Protein AF-A0A2V8JZ72-F1 (afdb_monomer)

Solvent-accessible surface area (backbone atoms only — not comparable to full-atom values): 9070 Å² total; per-residue (Å²): 140,81,81,89,80,84,74,81,73,71,72,77,78,74,72,79,62,76,89,66,85,50,57,74,65,70,56,44,52,56,74,42,68,86,63,84,50,73,35,61,38,56,35,62,68,42,65,62,54,40,56,53,39,63,73,53,66,81,59,83,77,70,91,57,73,91,64,80,48,67,51,55,55,62,62,71,41,30,24,22,28,24,89,47,34,53,47,68,59,47,47,50,41,45,71,70,52,38,61,80,28,28,27,65,39,28,55,70,90,84,35,54,58,64,58,39,54,50,33,48,61,69,36,71,74,57,55,76,69,53,48,46,32,22,69,45,52,36,50,29,72,75,40,64,76,55,55,76,73,78,118

Radius of gyration: 23.47 Å; Cα contacts (8 Å, |Δi|>4): 160; chains: 1; bounding box: 93×44×40 Å

Secondary structure (DSSP, 8-state):
-----------------------HHHHHHHH-TTPPPEESGGGTTHHHHHHHHHHTTTSPPPS-TT---HHHHHTTSEEE-TT---HHHHHHHHHHH-GGGEE----TTTS-HHHHHHHHHHTS-S-HHHHHIIIIIHHHHH-GGGGGG--

Sequence (151 aa):
MESAESGHLCPPLQSEVPTGSHSGLRGSTTRYPDITWIFSHSGGTGPVIYFRSLIHRKAPTPTTPNYKGTAAEFKKFYYDTAQTYDPDEMRLAKSLWSVQHMVFGSDYPYFSSAETAEGVKNCGIFNPAELRAIYYENVQRLVPRLRTISS

Structure (mmCIF, N/CA/C/O backbone):
data_AF-A0A2V8JZ72-F1
#
_entry.id   AF-A0A2V8JZ72-F1
#
loop_
_atom_site.group_PDB
_atom_site.id
_atom_site.type_symbol
_atom_site.label_atom_id
_atom_site.label_alt_id
_atom_site.label_comp_id
_atom_site.label_asym_id
_atom_site.label_entity_id
_atom_site.label_seq_id
_atom_site.pdbx_PDB_ins_code
_atom_site.Cartn_x
_atom_site.Cartn_y
_atom_site.Cartn_z
_atom_site.occupancy
_atom_site.B_iso_or_equiv
_atom_site.auth_seq_id
_atom_site.auth_comp_id
_atom_site.auth_asym_id
_atom_site.auth_atom_id
_atom_site.pdbx_PDB_model_num
ATOM 1 N N . MET A 1 1 ? 72.282 -31.350 -21.099 1.00 41.78 1 MET A N 1
ATOM 2 C CA . MET A 1 1 ? 71.339 -30.217 -21.180 1.00 41.78 1 MET A CA 1
ATOM 3 C C . MET A 1 1 ? 70.107 -30.713 -21.919 1.00 41.78 1 MET A C 1
ATOM 5 O O . MET A 1 1 ? 69.981 -30.510 -23.111 1.00 41.78 1 MET A O 1
ATOM 9 N N . GLU A 1 2 ? 69.389 -31.685 -21.370 1.00 36.16 2 GLU A N 1
ATOM 10 C CA . GLU A 1 2 ? 68.549 -31.607 -20.163 1.00 36.16 2 GLU A CA 1
ATOM 11 C C . GLU A 1 2 ? 67.178 -31.001 -20.494 1.00 36.16 2 GLU A C 1
ATOM 13 O O . GLU A 1 2 ? 67.022 -29.794 -20.621 1.00 36.16 2 GLU A O 1
ATOM 18 N N . SER A 1 3 ? 66.245 -31.943 -20.666 1.00 33.81 3 SER A N 1
ATOM 19 C CA . SER A 1 3 ? 64.847 -31.903 -20.236 1.00 33.81 3 SER A CA 1
ATOM 20 C C . SER A 1 3 ? 63.865 -31.013 -20.993 1.00 33.81 3 SER A C 1
ATOM 22 O O . SER A 1 3 ? 63.716 -29.822 -20.747 1.00 33.81 3 SER A O 1
ATOM 24 N N . ALA A 1 4 ? 63.091 -31.686 -21.845 1.00 42.00 4 ALA A N 1
ATOM 25 C CA . ALA A 1 4 ? 61.747 -31.291 -22.217 1.00 42.00 4 ALA A CA 1
ATOM 26 C C . ALA A 1 4 ? 60.819 -31.359 -20.991 1.00 42.00 4 ALA A C 1
ATOM 28 O O . ALA A 1 4 ? 60.653 -32.428 -20.409 1.00 42.00 4 ALA A O 1
ATOM 29 N N . GLU A 1 5 ? 60.155 -30.255 -20.662 1.00 38.16 5 GLU A N 1
ATOM 30 C CA . GLU A 1 5 ? 58.907 -30.284 -19.901 1.00 38.16 5 GLU A CA 1
ATOM 31 C C . GLU A 1 5 ? 57.760 -29.910 -20.838 1.00 38.16 5 GLU A C 1
ATOM 33 O O . GLU A 1 5 ? 57.439 -28.747 -21.079 1.00 38.16 5 GLU A O 1
ATOM 38 N N . SER A 1 6 ? 57.137 -30.949 -21.395 1.00 41.06 6 SER A N 1
ATOM 39 C CA . SER A 1 6 ? 55.775 -30.881 -21.911 1.00 41.06 6 SER A CA 1
ATOM 40 C C . SER A 1 6 ? 54.858 -30.727 -20.693 1.00 41.06 6 SER A C 1
ATOM 42 O O . SER A 1 6 ? 54.407 -31.708 -20.094 1.00 41.06 6 SER A O 1
ATOM 44 N N . GLY A 1 7 ? 54.627 -29.482 -20.283 1.00 34.25 7 GLY A N 1
ATOM 45 C CA . GLY A 1 7 ? 53.600 -29.158 -19.307 1.00 34.25 7 GLY A CA 1
ATOM 46 C C . GLY A 1 7 ? 52.236 -29.486 -19.903 1.00 34.25 7 GLY A C 1
ATOM 47 O O . GLY A 1 7 ? 51.735 -28.757 -20.756 1.00 34.25 7 GLY A O 1
ATOM 48 N N . HIS A 1 8 ? 51.640 -30.595 -19.464 1.00 43.53 8 HIS A N 1
ATOM 49 C CA . HIS A 1 8 ? 50.204 -30.822 -19.569 1.00 43.53 8 HIS A CA 1
ATOM 50 C C . HIS A 1 8 ? 49.506 -29.687 -18.808 1.00 43.53 8 HIS A C 1
ATOM 52 O O . HIS A 1 8 ? 49.265 -29.771 -17.605 1.00 43.53 8 HIS A O 1
ATOM 58 N N . LEU A 1 9 ? 49.214 -28.590 -19.505 1.00 36.97 9 LEU A N 1
ATOM 59 C CA . LEU A 1 9 ? 48.239 -27.617 -19.045 1.00 36.97 9 LEU A CA 1
ATOM 60 C C . LEU A 1 9 ? 46.899 -28.346 -19.030 1.00 36.97 9 LEU A C 1
ATOM 62 O O . LEU A 1 9 ? 46.267 -28.548 -20.065 1.00 36.97 9 LEU A O 1
ATOM 66 N N . CYS A 1 10 ? 46.511 -28.791 -17.835 1.00 30.02 10 CYS A N 1
ATOM 67 C CA . CYS A 1 10 ? 45.138 -29.141 -17.522 1.00 30.02 10 CYS A CA 1
ATOM 68 C C . CYS A 1 10 ? 44.253 -28.031 -18.115 1.00 30.02 10 CYS A C 1
ATOM 70 O O . CYS A 1 10 ? 44.517 -26.855 -17.822 1.00 30.02 10 CYS A O 1
ATOM 72 N N . PRO A 1 11 ? 43.274 -28.341 -18.988 1.00 37.81 11 PRO A N 1
ATOM 73 C CA . PRO A 1 11 ? 42.355 -27.316 -19.451 1.00 37.81 11 PRO A CA 1
ATOM 74 C C . PRO A 1 11 ? 41.763 -26.662 -18.201 1.00 37.81 11 PRO A C 1
ATOM 76 O O . PRO A 1 11 ? 41.495 -27.380 -17.229 1.00 37.81 11 PRO A O 1
ATOM 79 N N . PRO A 1 12 ? 41.597 -25.327 -18.161 1.00 31.06 12 PRO A N 1
ATOM 80 C CA . PRO A 1 12 ? 40.902 -24.728 -17.039 1.00 31.06 12 PRO A CA 1
ATOM 81 C C . PRO A 1 12 ? 39.581 -25.479 -16.929 1.00 31.06 12 PRO A C 1
ATOM 83 O O . PRO A 1 12 ? 38.858 -25.589 -17.924 1.00 31.06 12 PRO A O 1
ATOM 86 N N . LEU A 1 13 ? 39.308 -26.058 -15.753 1.00 32.44 13 LEU A N 1
ATOM 87 C CA . LEU A 1 13 ? 37.958 -26.469 -15.426 1.00 32.44 13 LEU A CA 1
ATOM 88 C C . LEU A 1 13 ? 37.120 -25.229 -15.712 1.00 32.44 13 LEU A C 1
ATOM 90 O O . LEU A 1 13 ? 37.181 -24.243 -14.976 1.00 32.44 13 LEU A O 1
ATOM 94 N N . GLN A 1 14 ? 36.369 -25.268 -16.809 1.00 33.28 14 GLN A N 1
ATOM 95 C CA . GLN A 1 14 ? 35.137 -24.527 -16.889 1.00 33.28 14 GLN A CA 1
ATOM 96 C C . GLN A 1 14 ? 34.324 -25.114 -15.745 1.00 33.28 14 GLN A C 1
ATOM 98 O O . GLN A 1 14 ? 33.638 -26.121 -15.891 1.00 33.28 14 GLN A O 1
ATOM 103 N N . SER A 1 15 ? 34.480 -24.538 -14.553 1.00 33.28 15 SER A N 1
ATOM 104 C CA . SER A 1 15 ? 33.383 -24.542 -13.625 1.00 33.28 15 SER A CA 1
ATOM 105 C C . SER A 1 15 ? 32.286 -23.832 -14.399 1.00 33.28 15 SER A C 1
ATOM 107 O O . SER A 1 15 ? 32.264 -22.611 -14.546 1.00 33.28 15 SER A O 1
ATOM 109 N N . GLU A 1 16 ? 31.414 -24.638 -14.992 1.00 37.66 16 GLU A N 1
ATOM 110 C CA . GLU A 1 16 ? 30.051 -24.261 -15.291 1.00 37.66 16 GLU A CA 1
ATOM 111 C C . GLU A 1 16 ? 29.424 -23.864 -13.952 1.00 37.66 16 GLU A C 1
ATOM 113 O O . GLU A 1 16 ? 28.656 -24.595 -13.340 1.00 37.66 16 GLU A O 1
ATOM 118 N N . VAL A 1 17 ? 29.822 -22.707 -13.429 1.00 38.00 17 VAL A N 1
ATOM 119 C CA . VAL A 1 17 ? 28.997 -21.963 -12.507 1.00 38.00 17 VAL A CA 1
ATOM 120 C C . VAL A 1 17 ? 27.887 -21.476 -13.416 1.00 38.00 17 VAL A C 1
ATOM 122 O O . VAL A 1 17 ? 28.168 -20.671 -14.313 1.00 38.00 17 VAL A O 1
ATOM 125 N N . PRO A 1 18 ? 26.644 -21.967 -13.268 1.00 34.38 18 PRO A N 1
ATOM 126 C CA . PRO A 1 18 ? 25.545 -21.389 -14.005 1.00 34.38 18 PRO A CA 1
ATOM 127 C C . PRO A 1 18 ? 25.598 -19.901 -13.691 1.00 34.38 18 PRO A C 1
ATOM 129 O O . PRO A 1 18 ? 25.558 -19.503 -12.524 1.00 34.38 18 PRO A O 1
ATOM 132 N N . THR A 1 19 ? 25.740 -19.077 -14.722 1.00 36.62 19 THR A N 1
ATOM 133 C CA . THR A 1 19 ? 25.688 -17.615 -14.659 1.00 36.62 19 THR A CA 1
ATOM 134 C C . THR A 1 19 ? 24.252 -17.172 -14.362 1.00 36.62 19 THR A C 1
ATOM 136 O O . THR A 1 19 ? 23.643 -16.359 -15.044 1.00 36.62 19 THR A O 1
ATOM 139 N N . GLY A 1 20 ? 23.677 -17.741 -13.309 1.00 38.53 20 GLY A N 1
ATOM 140 C CA . GLY A 1 20 ? 22.415 -17.396 -12.703 1.00 38.53 20 GLY A CA 1
ATOM 141 C C . GLY A 1 20 ? 22.658 -16.492 -11.509 1.00 38.53 20 GLY A C 1
ATOM 142 O O . GLY A 1 20 ? 22.122 -16.743 -10.436 1.00 38.53 20 GLY A O 1
ATOM 143 N N . SER A 1 21 ? 23.409 -15.399 -11.675 1.00 37.44 21 SER A N 1
ATOM 144 C CA . SER A 1 21 ? 23.268 -14.240 -10.787 1.00 37.44 21 SER A CA 1
ATOM 145 C C . SER A 1 21 ? 21.943 -13.536 -11.108 1.00 37.44 21 SER A C 1
ATOM 147 O O . SER A 1 21 ? 21.860 -12.377 -11.513 1.00 37.44 21 SER A O 1
ATOM 149 N N . HIS A 1 22 ? 20.850 -14.281 -10.967 1.00 45.31 22 HIS A N 1
ATOM 150 C CA . HIS A 1 22 ? 19.514 -13.738 -10.969 1.00 45.31 22 HIS A CA 1
ATOM 151 C C . HIS A 1 22 ? 19.356 -13.031 -9.629 1.00 45.31 22 HIS A C 1
ATOM 153 O O . HIS A 1 22 ? 19.172 -13.667 -8.596 1.00 45.31 22 HIS A O 1
ATOM 159 N N . SER A 1 23 ? 19.425 -11.698 -9.639 1.00 43.91 23 SER A N 1
ATOM 160 C CA . SER A 1 23 ? 18.740 -10.895 -8.621 1.00 43.91 23 SER A CA 1
ATOM 161 C C . SER A 1 23 ? 17.390 -11.572 -8.342 1.00 43.91 23 SER A C 1
ATOM 163 O O . SER A 1 23 ? 16.639 -11.800 -9.291 1.00 43.91 23 SER A O 1
ATOM 165 N N . GLY A 1 24 ? 17.129 -11.973 -7.090 1.00 50.16 24 GLY A N 1
ATOM 166 C CA . GLY A 1 24 ? 16.100 -12.967 -6.730 1.00 50.16 24 GLY A CA 1
ATOM 167 C C . GLY A 1 24 ? 14.680 -12.686 -7.243 1.00 50.16 24 GLY A C 1
ATOM 168 O O . GLY A 1 24 ? 13.879 -13.606 -7.376 1.00 50.16 24 GLY A O 1
ATOM 169 N N . LEU A 1 25 ? 14.388 -11.440 -7.624 1.00 53.12 25 LEU A N 1
ATOM 170 C CA . LEU A 1 25 ? 13.149 -11.034 -8.291 1.00 53.12 25 LEU A CA 1
ATOM 171 C C . LEU A 1 25 ? 13.094 -11.432 -9.779 1.00 53.12 25 LEU A C 1
ATOM 173 O O . LEU A 1 25 ? 12.055 -11.868 -10.258 1.00 53.12 25 LEU A O 1
ATOM 177 N N . ARG A 1 26 ? 14.204 -11.318 -10.520 1.00 56.97 26 ARG A N 1
ATOM 178 C CA . ARG A 1 26 ? 14.247 -11.464 -11.991 1.00 56.97 26 ARG A CA 1
ATOM 179 C C . ARG A 1 26 ? 13.953 -12.886 -12.470 1.00 56.97 26 ARG A C 1
ATOM 181 O O . ARG A 1 26 ? 13.328 -13.062 -13.512 1.00 56.97 26 ARG A O 1
ATOM 188 N N . GLY A 1 27 ? 14.426 -13.881 -11.721 1.00 62.81 27 GLY A N 1
ATOM 189 C CA . GLY A 1 27 ? 14.256 -15.296 -12.057 1.00 62.81 27 GLY A CA 1
ATOM 190 C C . GLY A 1 27 ? 12.987 -15.926 -11.484 1.00 62.81 27 GLY A C 1
ATOM 191 O O . GLY A 1 27 ? 12.515 -16.916 -12.030 1.00 62.81 27 GLY A O 1
ATOM 192 N N . SER A 1 28 ? 12.435 -15.374 -10.399 1.00 72.12 28 SER A N 1
ATOM 193 C CA . SER A 1 28 ? 11.325 -16.005 -9.672 1.00 72.12 28 SER A CA 1
ATOM 194 C C . SER A 1 28 ? 9.961 -15.613 -10.234 1.00 72.12 28 SER A C 1
ATOM 196 O O . SER A 1 28 ? 9.124 -16.484 -10.444 1.00 72.12 28 SER A O 1
ATOM 198 N N . THR A 1 29 ? 9.735 -14.332 -10.546 1.00 81.75 29 THR A N 1
ATOM 199 C CA . THR A 1 29 ? 8.419 -13.864 -11.030 1.00 81.75 29 THR A CA 1
ATOM 200 C C . THR A 1 29 ? 8.113 -14.296 -12.458 1.00 81.75 29 THR A C 1
ATOM 202 O O . THR A 1 29 ? 6.957 -14.415 -12.845 1.00 81.75 29 THR A O 1
ATOM 205 N N . THR A 1 30 ? 9.154 -14.537 -13.250 1.00 80.56 30 THR A N 1
ATOM 206 C CA . THR A 1 30 ? 9.052 -15.034 -14.625 1.00 80.56 30 THR A CA 1
ATOM 207 C C . THR A 1 30 ? 8.881 -16.547 -14.666 1.00 80.56 30 THR A C 1
ATOM 209 O O . THR A 1 30 ? 8.152 -17.054 -15.513 1.00 80.56 30 THR A O 1
ATOM 212 N N . ARG A 1 31 ? 9.519 -17.265 -13.733 1.00 82.12 31 ARG A N 1
ATOM 213 C CA . ARG A 1 31 ? 9.381 -18.717 -13.570 1.00 82.12 31 ARG A CA 1
ATOM 214 C C . ARG A 1 31 ? 8.033 -19.114 -12.968 1.00 82.12 31 ARG A C 1
ATOM 216 O O . ARG A 1 31 ? 7.508 -20.158 -13.334 1.00 82.12 31 ARG A O 1
ATOM 223 N N . TYR A 1 32 ? 7.482 -18.291 -12.076 1.00 86.75 32 TYR A N 1
ATOM 224 C CA . TYR A 1 32 ? 6.210 -18.543 -11.395 1.00 86.75 32 TYR A CA 1
ATOM 225 C C . TYR A 1 32 ? 5.233 -17.373 -11.598 1.00 86.75 32 TYR A C 1
ATOM 227 O O . TYR A 1 32 ? 4.960 -16.626 -10.654 1.00 86.75 32 TYR A O 1
ATOM 235 N N . PRO A 1 33 ? 4.723 -17.181 -12.828 1.00 85.94 33 PRO A N 1
ATOM 236 C CA . PRO A 1 33 ? 3.896 -16.023 -13.169 1.00 85.94 33 PRO A CA 1
ATOM 237 C C . PRO A 1 33 ? 2.532 -16.015 -12.465 1.00 85.94 33 PRO A C 1
ATOM 239 O O . PRO A 1 33 ? 1.947 -14.947 -12.308 1.00 85.94 33 PRO A O 1
ATOM 242 N N . ASP A 1 34 ? 2.051 -17.177 -12.015 1.00 90.56 34 ASP A N 1
ATOM 243 C CA . ASP A 1 34 ? 0.740 -17.325 -11.371 1.00 90.56 34 ASP A CA 1
ATOM 244 C C . ASP A 1 34 ? 0.772 -17.052 -9.856 1.00 90.56 34 ASP A C 1
ATOM 246 O O . ASP A 1 34 ? -0.271 -17.010 -9.202 1.00 90.56 34 ASP A O 1
ATOM 250 N N . ILE A 1 35 ? 1.960 -16.847 -9.270 1.00 92.25 35 ILE A N 1
ATOM 251 C CA . ILE A 1 35 ? 2.079 -16.468 -7.859 1.00 92.25 35 ILE A CA 1
ATOM 252 C C . ILE A 1 35 ? 1.765 -14.980 -7.711 1.00 92.25 35 ILE A C 1
ATOM 254 O O . ILE A 1 35 ? 2.425 -14.119 -8.296 1.00 92.25 35 ILE A O 1
ATOM 258 N N . THR A 1 36 ? 0.798 -14.675 -6.847 1.00 93.75 36 THR A N 1
ATOM 259 C CA . THR A 1 36 ? 0.568 -13.309 -6.371 1.00 93.75 36 THR A CA 1
ATOM 260 C C . THR A 1 36 ? 1.460 -13.034 -5.166 1.00 93.75 36 THR A C 1
ATOM 262 O O . THR A 1 36 ? 1.338 -13.692 -4.135 1.00 93.75 36 THR A O 1
ATOM 265 N N . TRP A 1 37 ? 2.345 -12.049 -5.290 1.00 95.06 37 TRP A N 1
ATOM 266 C CA . TRP A 1 37 ? 3.267 -11.647 -4.228 1.00 95.06 37 TRP A CA 1
ATOM 267 C C . TRP A 1 37 ? 2.710 -10.441 -3.474 1.00 95.06 37 TRP A C 1
ATOM 269 O O . TRP A 1 37 ? 2.282 -9.476 -4.109 1.00 95.06 37 TRP A O 1
ATOM 279 N N . ILE A 1 38 ? 2.763 -10.486 -2.143 1.00 97.00 38 ILE A N 1
ATOM 280 C CA . ILE A 1 38 ? 2.452 -9.358 -1.258 1.00 97.00 38 ILE A CA 1
ATOM 281 C C . ILE A 1 38 ? 3.730 -9.025 -0.488 1.00 97.00 38 ILE A C 1
ATOM 283 O O . ILE A 1 38 ? 4.269 -9.891 0.198 1.00 97.00 38 ILE A O 1
ATOM 287 N N . PHE A 1 39 ? 4.236 -7.803 -0.629 1.00 97.06 39 PHE A N 1
ATOM 288 C CA . PHE A 1 39 ? 5.392 -7.327 0.123 1.00 97.06 39 PHE A CA 1
ATOM 289 C C . PHE A 1 39 ? 4.950 -6.497 1.318 1.00 97.06 39 PHE A C 1
ATOM 291 O O . PHE A 1 39 ? 4.114 -5.604 1.182 1.00 97.06 39 PHE A O 1
ATOM 298 N N . SER A 1 40 ? 5.559 -6.761 2.468 1.00 96.81 40 SER A N 1
ATOM 299 C CA . SER A 1 40 ? 5.249 -6.022 3.684 1.00 96.81 40 SER A CA 1
ATOM 300 C C . SER A 1 40 ? 5.833 -4.617 3.704 1.00 96.81 40 SER A C 1
ATOM 302 O O . SER A 1 40 ? 6.741 -4.290 2.93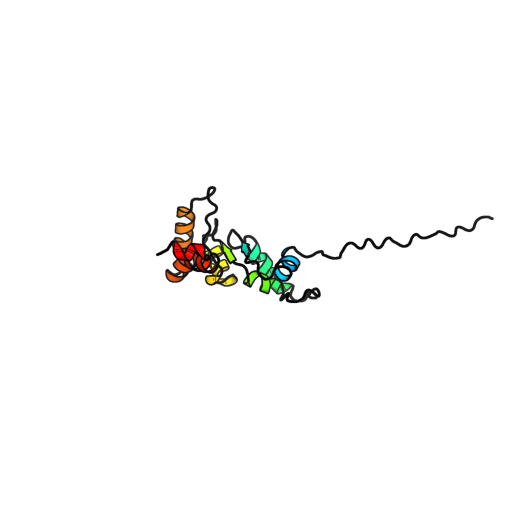0 1.00 96.81 40 SER A O 1
ATOM 304 N N . HIS A 1 41 ? 5.296 -3.791 4.598 1.00 97.31 41 HIS A N 1
ATOM 305 C CA . HIS A 1 41 ? 5.773 -2.442 4.889 1.00 97.31 41 HIS A CA 1
ATOM 306 C C . HIS A 1 41 ? 5.780 -1.544 3.648 1.00 97.31 41 HIS A C 1
ATOM 308 O O . HIS A 1 41 ? 6.780 -0.902 3.327 1.00 97.31 41 HIS A O 1
ATOM 314 N N . SER A 1 42 ? 4.714 -1.610 2.844 1.00 96.50 42 SER A N 1
ATOM 315 C CA . SER A 1 42 ? 4.604 -0.894 1.567 1.00 96.50 42 SER A CA 1
ATOM 316 C C . SER A 1 42 ? 5.747 -1.179 0.568 1.00 96.50 42 SER A C 1
ATOM 318 O O . SER A 1 42 ? 6.046 -0.405 -0.350 1.00 96.50 42 SER A O 1
ATOM 320 N N . GLY A 1 43 ? 6.397 -2.336 0.728 1.00 95.50 43 GLY A N 1
ATOM 321 C CA . GLY A 1 43 ? 7.538 -2.769 -0.072 1.00 95.50 43 GLY A CA 1
ATOM 322 C C . GLY A 1 43 ? 8.900 -2.415 0.521 1.00 95.50 43 GLY A C 1
ATOM 323 O O . GLY A 1 43 ? 9.907 -2.682 -0.139 1.00 95.50 43 GLY A O 1
ATOM 324 N N . GLY A 1 44 ? 8.965 -1.829 1.720 1.00 95.06 44 GLY A N 1
ATOM 325 C CA . GLY A 1 44 ? 10.199 -1.459 2.413 1.00 95.06 44 GLY A CA 1
ATOM 326 C C . GLY A 1 44 ? 11.103 -0.582 1.546 1.00 95.06 44 GLY A C 1
ATOM 327 O O . GLY A 1 44 ? 10.749 0.520 1.143 1.00 95.06 44 GLY A O 1
ATOM 328 N N . THR A 1 45 ? 12.278 -1.090 1.171 1.00 94.81 45 THR A N 1
ATOM 329 C CA . THR A 1 45 ? 13.211 -0.377 0.272 1.00 94.81 45 THR A CA 1
ATOM 330 C C . THR A 1 45 ? 12.836 -0.459 -1.218 1.00 94.81 45 THR A C 1
ATOM 332 O O . THR A 1 45 ? 13.535 0.081 -2.083 1.00 94.81 45 THR A O 1
ATOM 335 N N . GLY A 1 46 ? 11.714 -1.104 -1.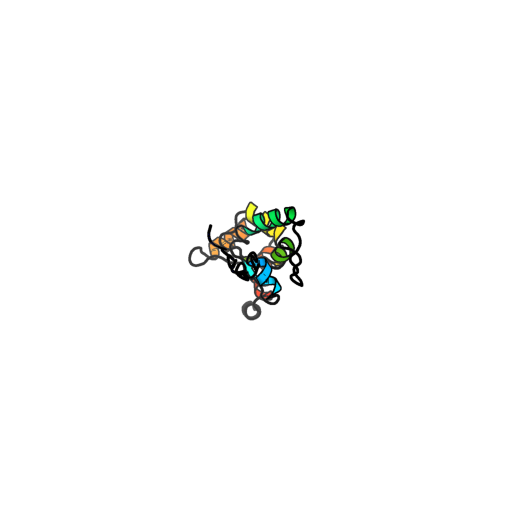540 1.00 94.12 46 GLY A N 1
ATOM 336 C CA . GLY A 1 46 ? 11.177 -1.301 -2.882 1.00 94.12 46 GLY A CA 1
ATOM 337 C C . GLY A 1 46 ? 11.051 -0.029 -3.728 1.00 94.12 46 GLY A C 1
ATOM 338 O O . GLY A 1 46 ? 11.536 -0.049 -4.862 1.00 94.12 46 GLY A O 1
ATOM 339 N N . PRO A 1 47 ? 10.497 1.093 -3.219 1.00 94.50 47 PRO A N 1
ATOM 340 C CA . PRO A 1 47 ? 10.466 2.366 -3.942 1.00 94.50 47 PRO A CA 1
ATOM 341 C C . PRO A 1 47 ? 11.846 2.829 -4.431 1.00 94.50 47 PRO A C 1
ATOM 343 O O . PRO A 1 47 ? 12.014 3.204 -5.593 1.00 94.50 47 PRO A O 1
ATOM 346 N N . VAL A 1 48 ? 12.870 2.744 -3.575 1.00 93.94 48 VAL A N 1
ATOM 347 C CA . VAL A 1 48 ? 14.240 3.165 -3.913 1.00 93.94 48 VAL A CA 1
ATOM 348 C C . VAL A 1 48 ? 14.820 2.272 -5.012 1.00 93.94 48 VAL A C 1
ATOM 350 O O . VAL A 1 48 ? 15.407 2.763 -5.980 1.00 93.94 48 VAL A O 1
ATOM 353 N N . ILE A 1 49 ? 14.614 0.956 -4.915 1.00 92.88 49 ILE A N 1
ATOM 354 C CA . ILE A 1 49 ? 15.048 -0.007 -5.939 1.00 92.88 49 ILE A CA 1
ATOM 355 C C . ILE A 1 49 ? 14.301 0.230 -7.258 1.00 92.88 49 ILE A C 1
ATOM 357 O O . ILE A 1 49 ? 14.923 0.218 -8.326 1.00 92.88 49 ILE A O 1
ATOM 361 N N . TYR A 1 50 ? 12.995 0.498 -7.197 1.00 93.44 50 TYR A N 1
ATOM 362 C CA . TYR A 1 50 ? 12.173 0.836 -8.355 1.00 93.44 50 TYR A CA 1
ATOM 363 C C . TYR A 1 50 ? 12.753 2.041 -9.100 1.00 93.44 50 TYR A C 1
ATOM 365 O O . TYR A 1 50 ? 13.047 1.923 -10.293 1.00 93.44 50 TYR A O 1
ATOM 373 N N . PHE A 1 51 ? 13.028 3.152 -8.4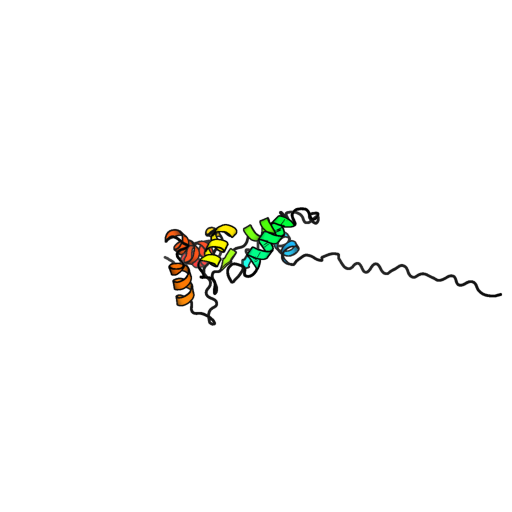11 1.00 93.56 51 PHE A N 1
ATOM 374 C CA . PHE A 1 51 ? 13.619 4.339 -9.037 1.00 93.56 51 PHE A CA 1
ATOM 375 C C . PHE A 1 51 ? 14.994 4.060 -9.644 1.00 93.56 51 PHE A C 1
ATOM 377 O O . PHE A 1 51 ? 15.253 4.431 -10.791 1.00 93.56 51 PHE A O 1
ATOM 384 N N . ARG A 1 52 ? 15.861 3.324 -8.937 1.00 90.38 52 ARG A N 1
ATOM 385 C CA . ARG A 1 52 ? 17.164 2.911 -9.484 1.00 90.38 52 ARG A CA 1
ATOM 386 C C . ARG A 1 52 ? 17.007 2.082 -10.755 1.00 90.38 52 ARG A C 1
ATOM 388 O O . ARG A 1 52 ? 17.796 2.237 -11.687 1.00 90.38 52 ARG A O 1
ATOM 395 N N . SER A 1 53 ? 15.990 1.227 -10.825 1.00 86.75 53 SER A N 1
ATOM 396 C CA . SER A 1 53 ? 15.742 0.402 -12.006 1.00 86.75 53 SER A CA 1
ATOM 397 C C . SER A 1 53 ? 15.311 1.205 -13.238 1.00 86.75 53 SER A C 1
ATOM 399 O O . SER A 1 53 ? 15.594 0.782 -14.357 1.00 86.75 53 SER A O 1
ATOM 401 N N . LEU A 1 54 ? 14.690 2.379 -13.053 1.00 88.06 54 LEU A N 1
ATOM 402 C CA . LEU A 1 54 ? 14.338 3.283 -14.154 1.00 88.06 54 LEU A CA 1
ATOM 403 C C . LEU A 1 54 ? 15.581 3.891 -14.814 1.00 88.06 54 LEU A C 1
ATOM 405 O O . LEU A 1 54 ? 15.607 4.050 -16.032 1.00 88.06 54 LEU A O 1
ATOM 409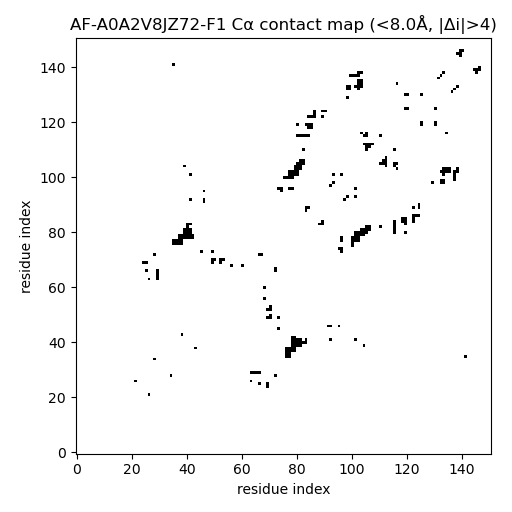 N N . ILE A 1 55 ? 16.623 4.171 -14.026 1.00 85.38 55 ILE A N 1
ATOM 410 C CA . ILE A 1 55 ? 17.901 4.712 -14.513 1.00 85.38 55 ILE A CA 1
ATOM 411 C C . ILE A 1 55 ? 18.680 3.636 -15.285 1.00 85.38 55 ILE A C 1
ATOM 413 O O . ILE A 1 55 ? 19.213 3.890 -16.363 1.00 85.38 55 ILE A O 1
ATOM 417 N N . HIS A 1 56 ? 18.694 2.400 -14.778 1.00 71.44 56 HIS A N 1
ATOM 418 C CA . HIS A 1 56 ? 19.474 1.291 -15.345 1.00 71.44 56 HIS A CA 1
ATOM 419 C C . HIS A 1 56 ? 18.739 0.509 -16.452 1.00 71.44 56 HIS A C 1
ATOM 421 O O . HIS A 1 56 ? 19.114 -0.621 -16.765 1.00 71.44 56 HIS A O 1
ATOM 427 N N . ARG A 1 57 ? 17.719 1.105 -17.092 1.00 64.25 57 ARG A N 1
ATOM 428 C CA . ARG A 1 57 ? 16.942 0.497 -18.196 1.00 64.25 57 ARG A CA 1
ATOM 429 C C . ARG A 1 57 ? 17.778 0.076 -19.415 1.00 64.25 57 ARG A C 1
ATOM 431 O O . ARG A 1 57 ? 17.278 -0.662 -20.252 1.00 64.25 57 ARG A O 1
ATOM 438 N N . LYS A 1 58 ? 19.023 0.553 -19.520 1.00 55.34 58 LYS A N 1
ATOM 439 C CA . LYS A 1 58 ? 19.937 0.308 -20.649 1.00 55.34 58 LYS A CA 1
ATOM 440 C C . LYS A 1 58 ? 20.837 -0.923 -20.491 1.00 55.34 58 LYS A C 1
ATOM 442 O O . LYS A 1 58 ? 21.564 -1.240 -21.426 1.00 55.34 58 LYS A O 1
ATOM 447 N N . ALA A 1 59 ? 20.833 -1.602 -19.341 1.00 55.22 59 ALA A N 1
ATOM 448 C CA . ALA A 1 59 ? 21.580 -2.851 -19.213 1.00 55.22 59 ALA A CA 1
ATOM 449 C C . ALA A 1 59 ? 20.910 -3.932 -20.086 1.00 55.22 59 ALA A C 1
ATOM 451 O O . ALA A 1 59 ? 19.682 -4.042 -20.015 1.00 55.22 59 ALA A O 1
ATOM 452 N N . PRO A 1 60 ? 21.667 -4.706 -20.892 1.00 52.34 60 PRO A N 1
ATOM 453 C CA . PRO A 1 60 ? 21.098 -5.729 -21.759 1.00 52.34 60 PRO A CA 1
ATOM 454 C C . PRO A 1 60 ? 20.143 -6.611 -20.960 1.00 52.34 60 PRO A C 1
ATOM 456 O O . PRO A 1 60 ? 20.509 -7.152 -19.913 1.00 52.34 60 PRO A O 1
ATOM 459 N N . THR A 1 61 ? 18.895 -6.703 -21.415 1.00 56.34 61 THR A N 1
ATOM 460 C CA . THR A 1 61 ? 17.920 -7.618 -20.831 1.00 56.34 61 THR A CA 1
ATOM 461 C C . THR A 1 61 ? 18.460 -9.036 -20.987 1.00 56.34 61 THR A C 1
ATOM 463 O O . THR A 1 61 ? 18.700 -9.454 -22.121 1.00 56.34 61 THR A O 1
ATOM 466 N N . PRO A 1 62 ? 18.655 -9.788 -19.888 1.00 55.50 62 PRO A N 1
ATOM 467 C CA . PRO A 1 62 ? 18.881 -11.219 -19.984 1.00 55.50 62 PRO A CA 1
ATOM 468 C C . PRO A 1 62 ? 17.746 -11.837 -20.799 1.00 55.50 62 PRO A C 1
ATOM 470 O O . PRO A 1 62 ? 16.605 -11.379 -20.719 1.00 55.50 62 PRO A O 1
ATOM 473 N N . THR A 1 63 ? 18.065 -12.875 -21.560 1.00 60.38 63 THR A N 1
ATOM 474 C CA . THR A 1 63 ? 17.213 -13.633 -22.492 1.00 60.38 63 THR A CA 1
ATOM 475 C C . THR A 1 63 ? 16.008 -14.333 -21.845 1.00 60.38 63 THR A C 1
ATOM 477 O O . THR A 1 63 ? 15.447 -15.256 -22.427 1.00 60.38 63 THR A O 1
ATOM 480 N N . THR A 1 64 ? 15.595 -13.924 -20.644 1.00 64.88 64 THR A N 1
ATOM 481 C CA . THR A 1 64 ? 14.476 -14.501 -19.904 1.00 64.88 64 THR A CA 1
ATOM 482 C C . THR A 1 64 ? 13.160 -14.152 -20.602 1.00 64.88 64 THR A C 1
ATOM 484 O O . THR A 1 64 ? 12.771 -12.977 -20.617 1.00 64.88 64 THR A O 1
ATOM 487 N N . PRO A 1 65 ? 12.444 -15.144 -21.160 1.00 68.06 65 PRO A N 1
ATOM 488 C CA . PRO A 1 65 ? 11.150 -14.913 -21.784 1.00 68.06 65 PRO A CA 1
ATOM 489 C C . PRO A 1 65 ? 10.186 -14.236 -20.802 1.00 68.06 65 PRO A C 1
ATOM 491 O O . PRO A 1 65 ? 10.206 -14.514 -19.603 1.00 68.06 65 PRO A O 1
ATOM 494 N N . ASN A 1 66 ? 9.339 -13.340 -21.308 1.00 72.06 66 ASN A N 1
ATOM 495 C CA . ASN A 1 66 ? 8.298 -12.627 -20.553 1.00 72.06 66 ASN A CA 1
ATOM 496 C C . ASN A 1 66 ? 8.775 -11.624 -19.480 1.00 72.06 66 ASN A C 1
ATOM 498 O O . ASN A 1 66 ? 7.937 -10.947 -18.877 1.00 72.06 66 ASN A O 1
ATOM 502 N N . TYR A 1 67 ? 10.083 -11.452 -19.266 1.00 80.81 67 TYR A N 1
ATOM 503 C CA . TYR A 1 67 ? 10.602 -10.420 -18.367 1.00 80.81 67 TYR A CA 1
ATOM 504 C C . TYR A 1 67 ? 10.500 -9.029 -19.005 1.00 80.81 67 TYR A C 1
ATOM 506 O O . TYR A 1 67 ? 11.202 -8.719 -19.966 1.00 80.81 67 TYR A O 1
ATOM 514 N N . LYS A 1 68 ? 9.658 -8.153 -18.444 1.00 79.75 68 LYS A N 1
ATOM 515 C CA . LYS A 1 68 ? 9.451 -6.780 -18.957 1.00 79.75 68 LYS A CA 1
ATOM 516 C C . LYS A 1 68 ? 10.330 -5.729 -18.264 1.00 79.75 68 LYS A C 1
ATOM 518 O O . LYS A 1 68 ? 10.140 -4.529 -18.455 1.00 79.75 68 LYS A O 1
ATOM 523 N N . GLY A 1 69 ? 11.299 -6.171 -17.462 1.00 82.19 69 GLY A N 1
ATOM 524 C CA . GLY A 1 69 ? 12.184 -5.305 -16.687 1.00 82.19 69 GLY A CA 1
ATOM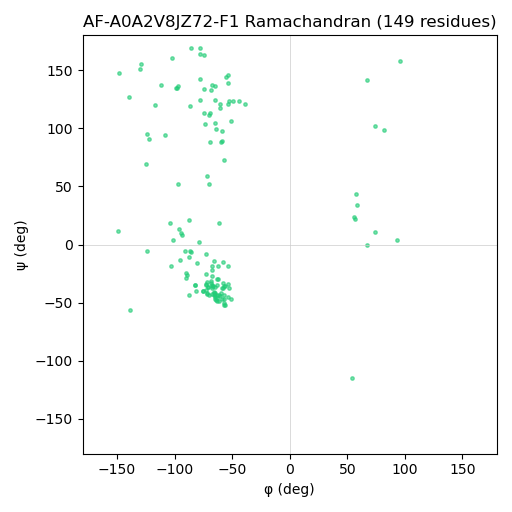 525 C C . GLY A 1 69 ? 11.720 -5.102 -15.244 1.00 82.19 69 GLY A C 1
ATOM 526 O O . GLY A 1 69 ? 10.545 -5.237 -14.919 1.00 82.19 69 GLY A O 1
ATOM 527 N N . THR A 1 70 ? 12.658 -4.738 -14.367 1.00 85.44 70 THR A N 1
ATOM 528 C CA . THR A 1 70 ? 12.434 -4.679 -12.912 1.00 85.44 70 THR A CA 1
ATOM 529 C C . THR A 1 70 ? 11.277 -3.752 -12.552 1.00 85.44 70 THR A C 1
ATOM 531 O O . THR A 1 70 ? 10.384 -4.162 -11.827 1.00 85.44 70 THR A O 1
ATOM 534 N N . ALA A 1 71 ? 11.231 -2.542 -13.117 1.00 88.94 71 ALA A N 1
ATOM 535 C CA . ALA A 1 71 ? 10.143 -1.597 -12.866 1.00 88.94 71 ALA A CA 1
ATOM 536 C C . ALA A 1 71 ? 8.754 -2.166 -13.209 1.00 88.94 71 ALA A C 1
ATOM 538 O O . ALA A 1 71 ? 7.786 -1.863 -12.518 1.00 88.94 71 ALA A O 1
ATOM 539 N N . ALA A 1 72 ? 8.657 -2.988 -14.259 1.00 89.25 72 ALA A N 1
ATOM 540 C CA . ALA A 1 72 ? 7.404 -3.630 -14.636 1.00 89.25 72 ALA A CA 1
ATOM 541 C C . ALA A 1 72 ? 7.021 -4.746 -13.655 1.00 89.25 72 ALA A C 1
ATOM 543 O O . ALA A 1 72 ? 5.841 -4.903 -13.370 1.00 89.25 72 ALA A O 1
ATOM 544 N N . GLU A 1 73 ? 7.994 -5.482 -13.107 1.00 89.81 73 GLU A N 1
ATOM 545 C CA . GLU A 1 73 ? 7.728 -6.498 -12.080 1.00 89.81 73 GLU A CA 1
ATOM 546 C C . GLU A 1 73 ? 7.194 -5.877 -10.786 1.00 89.81 73 GLU A C 1
ATOM 548 O O . GLU A 1 73 ? 6.196 -6.355 -10.262 1.00 89.81 73 GLU A O 1
ATOM 553 N N . PHE A 1 74 ? 7.775 -4.763 -10.322 1.00 93.12 74 PHE A N 1
ATOM 554 C CA . PHE A 1 74 ? 7.285 -4.050 -9.131 1.00 93.12 74 PHE A CA 1
ATOM 555 C C . PHE A 1 74 ? 5.803 -3.655 -9.252 1.00 93.12 74 PHE A C 1
ATOM 557 O O . PHE A 1 74 ? 5.052 -3.743 -8.292 1.00 93.12 74 PHE A O 1
ATOM 564 N N . LYS A 1 75 ? 5.336 -3.297 -10.452 1.00 92.62 75 LYS A N 1
ATOM 565 C CA . LYS A 1 75 ? 3.928 -2.933 -10.684 1.00 92.62 75 LYS A CA 1
ATOM 566 C C . LYS A 1 75 ? 2.955 -4.123 -10.661 1.00 92.62 75 LYS A C 1
ATOM 568 O O . LYS A 1 75 ? 1.753 -3.899 -10.736 1.00 92.62 75 LYS A O 1
ATOM 573 N N . LYS A 1 76 ? 3.440 -5.369 -10.600 1.00 91.94 76 LYS A N 1
ATOM 574 C CA . LYS A 1 76 ? 2.593 -6.574 -10.517 1.00 91.94 76 LYS A CA 1
ATOM 575 C C . LYS A 1 76 ? 2.263 -6.965 -9.081 1.00 91.94 76 LYS A C 1
ATOM 577 O O . LYS A 1 76 ? 1.272 -7.652 -8.857 1.00 91.94 76 LYS A O 1
ATOM 582 N N . PHE A 1 77 ? 3.116 -6.595 -8.132 1.00 95.62 77 PHE A N 1
ATOM 583 C CA . PHE A 1 77 ? 2.993 -7.045 -6.752 1.00 95.62 77 PHE A CA 1
ATOM 584 C C . PHE A 1 77 ? 1.913 -6.286 -5.997 1.00 95.62 77 PHE A C 1
ATOM 586 O O . PHE A 1 77 ? 1.471 -5.221 -6.425 1.00 95.62 77 PHE A O 1
ATOM 593 N N . TYR A 1 78 ? 1.516 -6.850 -4.865 1.00 97.88 78 TYR A N 1
ATOM 594 C CA . TYR A 1 78 ? 0.733 -6.176 -3.846 1.00 97.88 78 TYR A CA 1
ATOM 595 C C . TYR A 1 78 ? 1.632 -5.759 -2.686 1.00 97.88 78 TYR A C 1
ATOM 597 O O . TYR A 1 78 ? 2.732 -6.290 -2.510 1.00 97.88 78 TYR A O 1
ATOM 605 N N . TYR A 1 79 ? 1.151 -4.812 -1.894 1.00 98.25 79 TYR A N 1
ATOM 606 C CA . TYR A 1 79 ? 1.905 -4.187 -0.818 1.00 98.25 79 TYR A CA 1
ATOM 607 C C . TYR A 1 79 ? 1.009 -3.994 0.398 1.00 98.25 79 TYR A C 1
ATOM 609 O O . TYR A 1 79 ? -0.079 -3.433 0.259 1.00 98.25 79 TYR A O 1
ATOM 617 N N . ASP A 1 80 ? 1.432 -4.469 1.568 1.00 98.12 80 ASP A N 1
ATOM 618 C CA . ASP A 1 80 ? 0.663 -4.260 2.796 1.00 98.12 80 ASP A CA 1
ATOM 619 C C . ASP A 1 80 ? 0.974 -2.912 3.475 1.00 98.12 80 ASP A C 1
ATOM 621 O O . ASP A 1 80 ? 1.923 -2.215 3.109 1.00 98.12 80 ASP A O 1
ATOM 625 N N . THR A 1 81 ? 0.158 -2.539 4.462 1.00 98.00 81 THR A N 1
ATOM 626 C CA . THR A 1 81 ? 0.322 -1.319 5.274 1.00 98.00 81 THR A CA 1
ATOM 627 C C . THR A 1 81 ? 1.035 -1.552 6.612 1.00 98.00 81 THR A C 1
ATOM 629 O O . THR A 1 81 ? 0.958 -0.698 7.495 1.00 98.00 81 THR A O 1
ATOM 632 N N . ALA A 1 82 ? 1.668 -2.709 6.818 1.00 97.88 82 ALA A N 1
ATOM 633 C CA . ALA A 1 82 ? 2.235 -3.085 8.109 1.00 97.88 82 ALA A CA 1
ATOM 634 C C . ALA A 1 82 ? 3.305 -2.076 8.542 1.00 97.88 82 ALA A C 1
ATOM 636 O O . ALA A 1 82 ? 4.320 -1.915 7.870 1.00 97.88 82 ALA A O 1
ATOM 637 N N . GLN A 1 83 ? 3.078 -1.387 9.666 1.00 95.00 83 GLN A N 1
ATOM 638 C CA . GLN A 1 83 ? 3.946 -0.301 10.150 1.00 95.00 83 GLN A CA 1
ATOM 639 C C . GLN A 1 83 ? 4.147 0.849 9.143 1.00 95.00 83 GLN A C 1
ATOM 641 O O . GLN A 1 83 ? 5.126 1.585 9.227 1.00 95.00 83 GLN A O 1
ATOM 646 N N . THR A 1 84 ? 3.239 1.013 8.178 1.00 93.12 84 THR A N 1
ATOM 647 C CA . THR A 1 84 ? 3.355 2.021 7.121 1.00 93.12 84 THR A CA 1
ATOM 648 C C . THR A 1 84 ? 2.118 2.906 7.106 1.00 93.12 84 THR A C 1
ATOM 650 O O . THR A 1 84 ? 1.095 2.576 6.508 1.00 93.12 84 THR A O 1
ATOM 653 N N . TYR A 1 85 ? 2.200 4.042 7.790 1.00 94.38 85 TYR A N 1
ATOM 654 C CA . TYR A 1 85 ? 1.104 5.013 7.877 1.00 94.38 85 TYR A CA 1
ATOM 655 C C . TYR A 1 85 ? 1.580 6.462 8.027 1.00 94.38 85 TYR A C 1
ATOM 657 O O . TYR A 1 85 ? 0.769 7.356 8.274 1.00 94.38 85 TYR A O 1
ATOM 665 N N . ASP A 1 86 ? 2.873 6.716 7.818 1.00 97.00 86 ASP A N 1
ATOM 666 C CA . ASP A 1 86 ? 3.367 8.076 7.632 1.00 97.00 86 ASP A CA 1
ATOM 667 C C . ASP A 1 86 ? 2.778 8.685 6.335 1.00 97.00 86 ASP A C 1
ATOM 669 O O . ASP A 1 86 ? 2.712 7.994 5.307 1.00 97.00 86 ASP A O 1
ATOM 673 N N . PRO A 1 87 ? 2.319 9.954 6.342 1.00 97.88 87 PRO A N 1
ATOM 674 C CA . PRO A 1 87 ? 1.714 10.579 5.167 1.00 97.88 87 PRO A CA 1
ATOM 675 C C . PRO A 1 87 ? 2.616 10.626 3.928 1.00 97.88 87 PRO A C 1
ATOM 677 O O . PRO A 1 87 ? 2.111 10.460 2.815 1.00 97.88 87 PRO A O 1
ATOM 680 N N . ASP A 1 88 ? 3.924 10.844 4.076 1.00 97.44 88 ASP A N 1
ATOM 681 C CA . ASP A 1 88 ? 4.836 10.953 2.932 1.00 97.44 88 ASP A CA 1
ATOM 682 C C . ASP A 1 88 ? 5.114 9.581 2.321 1.00 97.44 88 ASP A C 1
ATOM 684 O O . ASP A 1 88 ? 5.086 9.415 1.094 1.00 97.44 88 ASP A O 1
ATOM 688 N N . GLU A 1 89 ? 5.275 8.570 3.171 1.00 95.88 89 GLU A N 1
ATOM 689 C CA . GLU A 1 89 ? 5.427 7.188 2.732 1.00 95.88 89 GLU A CA 1
ATOM 690 C C . GLU A 1 89 ? 4.162 6.671 2.032 1.00 95.88 89 GLU A C 1
ATOM 692 O O . GLU A 1 89 ? 4.239 6.112 0.934 1.00 95.88 89 GLU A O 1
ATOM 697 N N . MET A 1 90 ? 2.979 6.929 2.596 1.00 97.12 90 MET A N 1
ATOM 698 C CA . MET A 1 90 ? 1.701 6.558 1.979 1.00 97.12 90 MET A CA 1
ATOM 699 C C . MET A 1 90 ? 1.442 7.304 0.668 1.00 97.12 90 MET A C 1
ATOM 701 O O . MET A 1 90 ? 0.913 6.719 -0.282 1.00 97.12 90 MET A O 1
ATOM 705 N N . ARG A 1 91 ? 1.842 8.577 0.564 1.00 97.56 91 ARG A N 1
ATOM 706 C CA . ARG A 1 91 ? 1.743 9.345 -0.687 1.00 97.56 91 ARG A CA 1
ATOM 707 C C . ARG A 1 91 ? 2.616 8.732 -1.779 1.00 97.56 91 ARG A C 1
ATOM 709 O O . ARG A 1 91 ? 2.162 8.591 -2.920 1.00 97.56 91 ARG A O 1
ATOM 716 N N . LEU A 1 92 ? 3.842 8.342 -1.432 1.00 96.88 92 LEU A N 1
ATOM 717 C CA . LEU A 1 92 ? 4.753 7.653 -2.341 1.00 96.88 92 LEU A CA 1
ATOM 718 C C . LEU A 1 92 ? 4.192 6.290 -2.761 1.00 96.88 92 LEU A C 1
ATOM 720 O O . LEU A 1 92 ? 4.127 6.002 -3.956 1.00 96.88 92 LEU A O 1
ATOM 724 N N . ALA A 1 93 ? 3.731 5.490 -1.800 1.00 96.19 93 ALA A N 1
ATOM 725 C CA . ALA A 1 93 ? 3.137 4.177 -2.025 1.00 96.19 93 ALA A CA 1
ATOM 726 C C . ALA A 1 93 ? 1.940 4.242 -2.976 1.00 96.19 93 ALA A C 1
ATOM 728 O O . ALA A 1 93 ? 1.907 3.548 -3.990 1.00 96.19 93 ALA A O 1
ATOM 729 N N . LYS A 1 94 ? 0.991 5.147 -2.710 1.00 97.00 94 LYS A N 1
ATOM 730 C CA . LYS A 1 94 ? -0.191 5.360 -3.551 1.00 97.00 94 LYS A CA 1
ATOM 731 C C . LYS A 1 94 ? 0.192 5.711 -4.990 1.00 97.00 94 LYS A C 1
ATOM 733 O O . LYS A 1 94 ? -0.389 5.170 -5.930 1.00 97.00 94 LYS A O 1
ATOM 738 N N . SER A 1 95 ? 1.180 6.591 -5.158 1.00 96.81 95 SER A N 1
ATOM 739 C CA . SER A 1 95 ? 1.683 7.022 -6.468 1.00 96.81 95 SER A CA 1
ATOM 740 C C . SER A 1 95 ? 2.394 5.892 -7.225 1.00 96.81 95 SER A C 1
ATOM 742 O O . SER A 1 95 ? 2.189 5.696 -8.428 1.00 96.81 95 SER A O 1
ATOM 744 N N . LEU A 1 96 ? 3.223 5.111 -6.530 1.00 96.00 96 LEU A N 1
ATOM 745 C CA . LEU A 1 96 ? 4.016 4.057 -7.149 1.00 96.00 96 LEU A CA 1
ATOM 746 C C . LEU A 1 96 ? 3.237 2.766 -7.371 1.00 96.00 96 LEU A C 1
ATOM 748 O O . LEU A 1 96 ? 3.411 2.145 -8.415 1.00 96.00 96 LEU A O 1
ATOM 752 N N . TRP A 1 97 ? 2.389 2.342 -6.449 1.00 95.12 97 TRP A N 1
ATOM 753 C CA . TRP A 1 97 ? 1.802 1.002 -6.487 1.00 95.12 97 TRP A CA 1
ATOM 754 C C . TRP A 1 97 ? 0.361 0.991 -6.981 1.00 95.12 97 TRP A C 1
ATOM 756 O O . TRP A 1 97 ? -0.073 -0.027 -7.501 1.00 95.12 97 TRP A O 1
ATOM 766 N N . SER A 1 98 ? -0.334 2.136 -6.957 1.00 96.25 98 SER A N 1
ATOM 767 C CA . SER A 1 98 ? -1.796 2.231 -7.079 1.00 96.25 98 SER A CA 1
ATOM 768 C C . SER A 1 98 ? -2.518 1.629 -5.875 1.00 96.25 98 SER A C 1
ATOM 770 O O . SER A 1 98 ? -2.155 0.572 -5.366 1.00 96.25 98 SER A O 1
ATOM 772 N N . VAL A 1 99 ? -3.613 2.274 -5.466 1.00 98.06 99 VAL A N 1
ATOM 773 C CA . VAL A 1 99 ? -4.474 1.807 -4.367 1.00 98.06 99 VAL A CA 1
ATOM 774 C C . VAL A 1 99 ? -4.933 0.366 -4.582 1.00 98.06 99 VAL A C 1
ATOM 776 O O . VAL A 1 99 ? -5.045 -0.376 -3.618 1.00 98.06 99 VAL A O 1
ATOM 779 N N . GLN A 1 100 ? -5.155 -0.066 -5.828 1.00 97.75 100 GLN A N 1
ATOM 780 C CA . GLN A 1 100 ? -5.654 -1.417 -6.127 1.00 97.75 100 GLN A CA 1
ATOM 781 C C . GLN A 1 100 ? -4.661 -2.539 -5.800 1.00 97.75 100 GLN A C 1
ATOM 783 O O . GLN A 1 100 ? -5.072 -3.688 -5.678 1.00 97.75 100 GLN A O 1
ATOM 788 N N . HIS A 1 101 ? -3.378 -2.208 -5.649 1.00 97.81 101 HIS A N 1
ATOM 789 C CA . HIS A 1 101 ? -2.329 -3.142 -5.249 1.00 97.81 101 HIS A CA 1
ATOM 790 C C . HIS A 1 101 ? -1.960 -3.007 -3.764 1.00 97.81 101 HIS A C 1
ATOM 792 O O . HIS A 1 101 ? -1.048 -3.677 -3.293 1.00 97.81 101 HIS A O 1
ATOM 798 N N . MET A 1 102 ? -2.652 -2.158 -3.004 1.00 98.31 102 MET A N 1
ATOM 799 C CA . MET A 1 102 ? -2.412 -1.993 -1.571 1.00 98.31 102 MET A CA 1
ATOM 800 C C . MET A 1 102 ? -3.403 -2.835 -0.766 1.00 98.31 102 MET A C 1
ATOM 802 O O . MET A 1 102 ? -4.592 -2.858 -1.074 1.00 98.31 102 MET A O 1
ATOM 806 N N . VAL A 1 103 ? -2.942 -3.521 0.271 1.00 98.44 103 VAL A N 1
ATOM 807 C CA . VAL A 1 103 ? -3.788 -4.315 1.175 1.00 98.44 103 VAL A CA 1
ATOM 808 C C . VAL A 1 103 ? -3.501 -3.944 2.621 1.00 98.44 103 VAL A C 1
ATOM 810 O O . VAL A 1 103 ? -2.423 -3.465 2.948 1.00 98.44 103 VAL A O 1
ATOM 813 N N . PHE A 1 104 ? -4.458 -4.162 3.512 1.00 98.19 104 PHE A N 1
ATOM 814 C CA . PHE A 1 104 ? -4.219 -3.955 4.930 1.00 98.19 104 PHE A CA 1
ATOM 815 C C . PHE A 1 104 ? -3.359 -5.073 5.528 1.00 98.19 104 PHE A C 1
ATOM 817 O O . PHE A 1 104 ? -3.628 -6.259 5.334 1.00 98.19 104 PHE A O 1
ATOM 824 N N . GLY A 1 105 ? -2.357 -4.675 6.304 1.00 97.75 105 GLY A N 1
ATOM 825 C CA . GLY A 1 105 ? -1.561 -5.537 7.174 1.00 97.75 105 GLY A CA 1
ATOM 826 C C . GLY A 1 105 ? -1.124 -4.728 8.389 1.00 97.75 105 GLY A C 1
ATOM 827 O O . GLY A 1 105 ? -0.954 -3.520 8.262 1.00 97.75 105 GLY A O 1
ATOM 828 N N . SER A 1 106 ? -0.993 -5.361 9.559 1.00 97.00 106 SER A N 1
ATOM 829 C CA . SER A 1 106 ? -0.735 -4.646 10.821 1.00 97.00 106 SER A CA 1
ATOM 830 C C . SER A 1 106 ? 0.505 -5.078 11.587 1.00 97.00 106 SER A C 1
ATOM 832 O O . SER A 1 106 ? 0.780 -4.496 12.624 1.00 97.00 106 SER A O 1
ATOM 834 N N . ASP 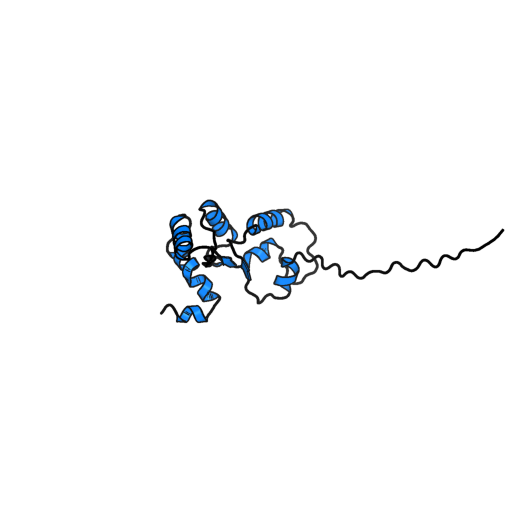A 1 107 ? 1.200 -6.126 11.149 1.00 96.38 107 ASP A N 1
ATOM 835 C CA . ASP A 1 107 ? 2.327 -6.708 11.894 1.00 96.38 107 ASP A CA 1
ATOM 836 C C . ASP A 1 107 ? 1.980 -7.193 13.321 1.00 96.38 107 ASP A C 1
ATOM 838 O O . ASP A 1 107 ? 2.765 -7.091 14.263 1.00 96.38 107 ASP A O 1
ATOM 842 N N . TYR A 1 108 ? 0.763 -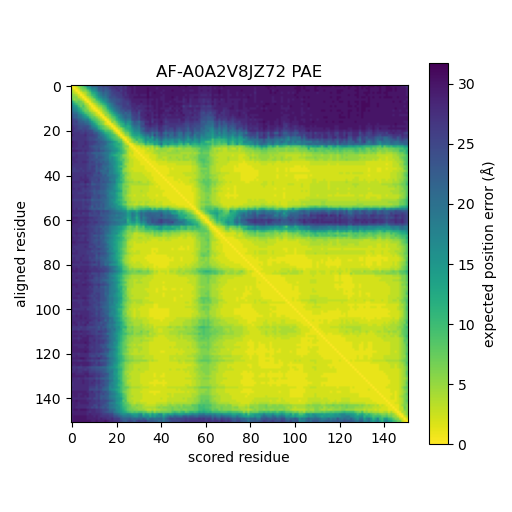7.709 13.524 1.00 95.75 108 TYR A N 1
ATOM 843 C CA . TYR A 1 108 ? 0.378 -8.293 14.814 1.00 95.75 108 TYR A CA 1
ATOM 844 C C . TYR A 1 108 ? 1.183 -9.582 15.081 1.00 95.75 108 TYR A C 1
ATOM 846 O O . TYR A 1 108 ? 1.294 -10.404 14.166 1.00 95.75 108 TYR A O 1
ATOM 854 N N . PRO A 1 109 ? 1.695 -9.830 16.308 1.00 95.50 109 PRO A N 1
ATOM 855 C CA . PRO A 1 109 ? 1.420 -9.135 17.574 1.00 95.50 109 PRO A CA 1
ATOM 856 C C . PRO A 1 109 ? 2.386 -7.998 17.936 1.00 95.50 109 PRO A C 1
ATOM 858 O O . PRO A 1 109 ? 2.310 -7.492 19.054 1.00 95.50 109 PRO A O 1
ATOM 861 N N . TYR A 1 110 ? 3.293 -7.601 17.043 1.00 94.44 110 TYR A N 1
ATOM 862 C CA . TYR A 1 110 ? 4.243 -6.520 17.319 1.00 94.44 110 TYR A CA 1
ATOM 863 C C . TYR A 1 110 ? 3.552 -5.153 17.359 1.00 94.44 110 TYR A C 1
ATOM 865 O O . TYR A 1 110 ? 3.890 -4.329 18.204 1.00 94.44 110 TYR A O 1
ATOM 873 N N . PHE A 1 111 ? 2.547 -4.947 16.499 1.00 93.81 111 PHE A N 1
ATOM 874 C CA . PHE A 1 111 ? 1.685 -3.763 16.491 1.00 93.81 111 PHE A CA 1
ATOM 875 C C . PHE A 1 111 ? 0.208 -4.156 16.469 1.00 93.81 111 PHE A C 1
ATOM 877 O O . PHE A 1 111 ? -0.187 -5.218 15.975 1.00 93.81 111 PHE A O 1
ATOM 884 N N . SER A 1 112 ? -0.640 -3.298 17.038 1.00 96.00 112 SER A N 1
ATOM 885 C CA . SER A 1 112 ? -2.076 -3.564 17.060 1.00 96.00 112 SER A CA 1
ATOM 886 C C . SER A 1 112 ? -2.714 -3.260 15.703 1.00 96.00 112 SER A C 1
ATOM 888 O O . SER A 1 112 ? -2.388 -2.275 15.036 1.00 96.00 112 SER A O 1
ATOM 890 N N . SER A 1 113 ? -3.688 -4.078 15.298 1.00 96.19 113 SER A N 1
ATOM 891 C CA . SER A 1 113 ? -4.440 -3.820 14.066 1.00 96.19 113 SER A CA 1
ATOM 892 C C . SER A 1 113 ? -5.243 -2.520 14.133 1.00 96.19 113 SER A C 1
ATOM 894 O O . SER A 1 113 ? -5.4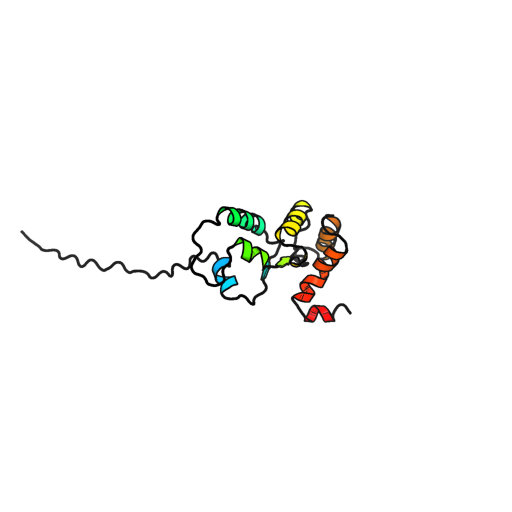20 -1.870 13.107 1.00 96.19 113 SER A O 1
ATOM 896 N N . ALA A 1 114 ? -5.684 -2.112 15.328 1.00 97.00 114 ALA A N 1
ATOM 897 C CA . ALA A 1 114 ? -6.357 -0.833 15.538 1.00 97.00 114 ALA A CA 1
ATOM 898 C C . ALA A 1 114 ? -5.422 0.347 15.240 1.00 97.00 114 ALA A C 1
ATOM 900 O O . ALA A 1 114 ? -5.786 1.218 14.459 1.00 97.00 114 ALA A O 1
ATOM 901 N N . GLU A 1 115 ? -4.194 0.322 15.766 1.00 96.44 115 GLU A N 1
ATOM 902 C CA . GLU A 1 115 ? -3.198 1.370 15.527 1.00 96.44 115 GLU A CA 1
ATOM 903 C C . GLU A 1 115 ? -2.885 1.532 14.038 1.00 96.44 115 GLU A C 1
ATOM 905 O O . GLU A 1 115 ? -2.928 2.645 13.519 1.00 96.44 115 GLU A O 1
ATOM 910 N N . THR A 1 116 ? -2.647 0.434 13.311 1.00 97.44 116 THR A N 1
ATOM 911 C CA . THR A 1 116 ? -2.390 0.538 11.865 1.00 97.44 116 THR A CA 1
ATOM 912 C C . THR A 1 116 ? -3.621 1.041 11.105 1.00 97.44 116 THR A C 1
ATOM 914 O O . THR A 1 116 ? -3.497 1.888 10.222 1.00 97.44 116 THR A O 1
ATOM 917 N N . ALA A 1 117 ? -4.824 0.558 11.438 1.00 97.69 117 ALA A N 1
ATOM 918 C CA . ALA A 1 117 ? -6.055 0.983 10.767 1.00 97.69 117 ALA A CA 1
ATOM 919 C C . ALA A 1 117 ? -6.390 2.459 11.038 1.00 97.69 117 ALA A C 1
ATOM 921 O O . ALA A 1 117 ? -6.890 3.160 10.156 1.00 97.69 117 ALA A O 1
ATOM 922 N N . GLU A 1 118 ? -6.113 2.955 12.240 1.00 97.81 118 GLU A N 1
ATOM 923 C CA . GLU A 1 118 ? -6.258 4.369 12.572 1.00 97.81 118 GLU A CA 1
ATOM 924 C C . GLU A 1 118 ? -5.180 5.209 11.892 1.00 97.81 118 GLU A C 1
ATOM 926 O O . GLU A 1 118 ? -5.508 6.237 11.304 1.00 97.81 118 GLU A O 1
ATOM 931 N N . GLY A 1 119 ? -3.927 4.750 11.877 1.00 97.94 119 GLY A N 1
ATOM 932 C CA . GLY A 1 119 ? -2.825 5.416 11.185 1.00 97.94 119 GLY A CA 1
ATOM 933 C C . GLY A 1 119 ? -3.105 5.604 9.694 1.00 97.94 119 GLY A C 1
ATOM 934 O O . GLY A 1 119 ? -3.067 6.727 9.191 1.00 97.94 119 GLY A O 1
ATOM 935 N N . VAL A 1 120 ? -3.470 4.530 8.985 1.00 98.12 120 VAL A N 1
ATOM 936 C CA . VAL A 1 120 ? -3.776 4.582 7.543 1.00 98.12 120 VAL A CA 1
ATOM 937 C C . VAL A 1 120 ? -4.988 5.478 7.253 1.00 98.12 120 VAL A C 1
ATOM 939 O O . VAL A 1 120 ? -5.010 6.181 6.244 1.00 98.12 120 VAL A O 1
ATOM 942 N N . LYS A 1 121 ? -5.985 5.512 8.146 1.00 98.38 121 LYS A N 1
ATOM 943 C CA . LYS A 1 121 ? -7.148 6.403 8.022 1.00 98.38 121 LYS A CA 1
ATOM 944 C C . LYS A 1 121 ? -6.767 7.867 8.250 1.00 98.38 121 LYS A C 1
ATOM 946 O O . LYS A 1 121 ? -7.227 8.743 7.520 1.00 98.38 121 LYS A O 1
ATOM 951 N N . ASN A 1 122 ? -5.952 8.132 9.267 1.00 98.31 122 ASN A N 1
ATOM 952 C CA . ASN A 1 122 ? -5.658 9.478 9.750 1.00 98.31 122 ASN A CA 1
ATOM 953 C C . ASN A 1 122 ? -4.482 10.142 9.016 1.00 98.31 122 ASN A C 1
ATOM 955 O O . ASN A 1 122 ? -4.310 11.351 9.143 1.00 98.31 122 ASN A O 1
ATOM 959 N N . CYS A 1 123 ? -3.717 9.408 8.197 1.00 97.69 123 CYS A N 1
ATOM 960 C CA . CYS A 1 123 ? -2.620 9.972 7.399 1.00 97.69 123 CYS A CA 1
ATOM 961 C C . CYS A 1 123 ? -3.087 10.963 6.312 1.00 97.69 123 CYS A C 1
ATOM 963 O O . CYS A 1 123 ? -2.276 11.687 5.736 1.00 97.69 123 CYS A O 1
ATOM 965 N N . GLY A 1 124 ? -4.391 11.004 6.004 1.00 97.88 124 GLY A N 1
ATOM 966 C CA . GLY A 1 124 ? -4.992 11.991 5.099 1.00 97.88 124 GLY A CA 1
ATOM 967 C C . GLY A 1 124 ? -4.708 11.772 3.606 1.00 97.88 124 GLY A C 1
ATOM 968 O O . GLY A 1 124 ? -4.990 12.652 2.794 1.00 97.88 124 GLY A O 1
ATOM 969 N N . ILE A 1 125 ? -4.152 10.617 3.222 1.00 98.38 125 ILE A N 1
ATOM 970 C CA . ILE A 1 125 ? -3.777 10.305 1.830 1.00 98.38 125 ILE A CA 1
ATOM 971 C C . ILE A 1 125 ? -4.908 9.634 1.036 1.00 98.38 125 ILE A C 1
ATOM 973 O O . ILE A 1 125 ? -4.981 9.771 -0.195 1.00 98.38 125 ILE A O 1
ATOM 977 N N . PHE A 1 126 ? -5.790 8.905 1.718 1.00 98.38 126 PHE A N 1
ATOM 978 C CA . PHE A 1 126 ? -6.819 8.077 1.096 1.00 98.38 126 PHE A CA 1
ATOM 979 C C . PHE A 1 126 ? -8.218 8.627 1.356 1.00 98.38 126 PHE A C 1
ATOM 981 O O . PHE A 1 126 ? -8.555 9.028 2.469 1.00 98.38 126 PHE A O 1
ATOM 988 N N . ASN A 1 127 ? -9.053 8.621 0.321 1.00 98.38 127 ASN A N 1
ATOM 989 C CA . ASN A 1 127 ? -10.475 8.913 0.465 1.00 98.38 127 ASN A CA 1
ATOM 990 C C . ASN A 1 127 ? -11.235 7.687 1.032 1.00 98.38 127 ASN A C 1
ATOM 992 O O . ASN A 1 127 ? -10.687 6.583 1.075 1.00 98.38 127 ASN A O 1
ATOM 996 N N . PRO A 1 128 ? -12.513 7.827 1.438 1.00 98.44 128 PRO A N 1
ATOM 997 C CA . PRO A 1 128 ? -13.266 6.723 2.040 1.00 98.44 128 PRO A CA 1
ATOM 998 C C . PRO A 1 128 ? -13.399 5.462 1.169 1.00 98.44 128 PRO A C 1
ATOM 1000 O O . PRO A 1 128 ? -13.420 4.354 1.704 1.00 98.44 128 PRO A O 1
ATOM 1003 N N . ALA A 1 129 ? -13.484 5.604 -0.157 1.00 98.44 129 ALA A N 1
ATOM 1004 C CA . ALA A 1 129 ? -13.560 4.462 -1.068 1.00 98.44 129 ALA A CA 1
ATOM 1005 C C . ALA A 1 129 ? -12.206 3.743 -1.177 1.00 98.44 129 ALA A C 1
ATOM 1007 O O . ALA A 1 129 ? -12.150 2.518 -1.172 1.00 98.44 129 ALA A O 1
ATOM 1008 N N . GLU A 1 130 ? -11.109 4.498 -1.205 1.00 98.62 130 GLU A N 1
ATOM 1009 C CA . GLU A 1 130 ? -9.753 3.944 -1.210 1.00 98.62 130 GLU A CA 1
ATOM 1010 C C . GLU A 1 130 ? -9.431 3.221 0.104 1.00 98.62 130 GLU A C 1
ATOM 1012 O O . GLU A 1 130 ? -8.880 2.125 0.071 1.00 98.62 130 GLU A O 1
ATOM 1017 N N . LEU A 1 131 ? -9.838 3.776 1.252 1.00 98.62 131 LEU A N 1
ATOM 1018 C CA . LEU A 1 131 ? -9.698 3.108 2.551 1.00 98.62 131 LEU A CA 1
ATOM 1019 C C . LEU A 1 131 ? -10.462 1.781 2.587 1.00 98.62 131 LEU A C 1
ATOM 1021 O O . LEU A 1 131 ? -9.921 0.769 3.023 1.00 98.62 131 LEU A O 1
ATOM 1025 N N . ARG A 1 132 ? -11.698 1.754 2.072 1.00 98.25 132 ARG A N 1
ATOM 1026 C CA . ARG A 1 132 ? -12.478 0.512 1.948 1.00 98.25 132 ARG A CA 1
ATOM 1027 C C . ARG A 1 132 ? -11.766 -0.517 1.066 1.00 98.25 132 ARG A C 1
ATOM 1029 O O . ARG A 1 132 ? -11.727 -1.697 1.422 1.00 98.25 132 ARG A O 1
ATOM 1036 N N . ALA A 1 133 ? -11.183 -0.072 -0.047 1.00 98.38 133 ALA A N 1
ATOM 1037 C CA . ALA A 1 133 ? -10.436 -0.940 -0.945 1.00 98.38 133 ALA A CA 1
ATOM 1038 C C . ALA A 1 133 ? -9.218 -1.568 -0.250 1.00 98.38 133 ALA A C 1
ATOM 1040 O O . ALA A 1 133 ? -9.060 -2.788 -0.288 1.00 98.38 133 ALA A O 1
ATOM 1041 N N . ILE A 1 134 ? -8.412 -0.756 0.444 1.00 98.31 134 ILE A N 1
ATOM 1042 C CA . ILE A 1 134 ? -7.215 -1.207 1.171 1.00 98.31 134 ILE A CA 1
ATOM 1043 C C . ILE A 1 134 ? -7.591 -2.165 2.306 1.00 98.31 134 ILE A C 1
ATOM 1045 O O . ILE A 1 134 ? -6.977 -3.223 2.444 1.00 98.31 134 ILE A O 1
ATOM 1049 N N . TYR A 1 135 ? -8.610 -1.827 3.101 1.00 97.62 135 TYR A N 1
ATOM 1050 C CA . TYR A 1 135 ? -8.986 -2.603 4.285 1.00 97.62 135 TYR A CA 1
ATOM 1051 C C . TYR A 1 135 ? -9.640 -3.942 3.958 1.00 97.62 135 TYR A C 1
ATOM 1053 O O . TYR A 1 135 ? -9.449 -4.900 4.706 1.00 97.62 135 TYR A O 1
ATOM 1061 N N . TYR A 1 136 ? -10.387 -4.033 2.853 1.00 95.81 136 TYR A N 1
ATOM 1062 C CA . TYR A 1 136 ? -11.227 -5.203 2.598 1.00 95.81 136 TYR A CA 1
ATOM 1063 C C . TYR A 1 136 ? -11.191 -5.669 1.144 1.00 95.81 136 TYR A C 1
ATOM 1065 O O . TYR A 1 136 ? -10.882 -6.828 0.868 1.00 95.81 136 TYR A O 1
ATOM 1073 N N . GLU A 1 137 ? -11.512 -4.793 0.194 1.00 97.19 137 GLU A N 1
ATOM 1074 C CA . GLU A 1 137 ? -11.889 -5.257 -1.147 1.00 97.19 137 GLU A CA 1
ATOM 1075 C C . GLU A 1 137 ? -10.703 -5.819 -1.935 1.00 97.19 137 GLU A C 1
ATOM 1077 O O . GLU A 1 137 ? -10.847 -6.806 -2.658 1.00 97.19 137 GLU A O 1
ATOM 1082 N N . ASN A 1 138 ? -9.517 -5.226 -1.788 1.00 97.75 138 ASN A N 1
ATOM 1083 C CA . ASN A 1 138 ? -8.333 -5.661 -2.522 1.00 97.75 138 ASN A CA 1
ATOM 1084 C C . ASN A 1 138 ? -7.921 -7.076 -2.100 1.00 97.75 138 ASN A C 1
ATOM 1086 O O . ASN A 1 138 ? -7.752 -7.946 -2.954 1.00 97.75 138 ASN A O 1
ATOM 1090 N N . VAL A 1 139 ? -7.859 -7.356 -0.792 1.00 96.62 139 VAL A N 1
ATOM 1091 C CA . VAL A 1 139 ? -7.515 -8.701 -0.300 1.00 96.62 139 VAL A CA 1
ATOM 1092 C C . VAL A 1 139 ? -8.611 -9.722 -0.617 1.00 96.62 139 VAL A C 1
ATOM 1094 O O . VAL A 1 139 ? -8.314 -10.869 -0.946 1.00 96.62 139 VAL A O 1
ATOM 1097 N N . GLN A 1 140 ? -9.882 -9.314 -0.621 1.00 95.94 140 GLN A N 1
ATOM 1098 C CA . GLN A 1 140 ? -10.999 -10.164 -1.039 1.00 95.94 140 GLN A CA 1
ATOM 1099 C C . GLN A 1 140 ? -10.907 -10.594 -2.508 1.00 95.94 140 GLN A C 1
ATOM 1101 O O . GLN A 1 140 ? -11.378 -11.679 -2.868 1.00 95.94 140 GLN A O 1
ATOM 1106 N N . ARG A 1 141 ? -10.292 -9.785 -3.382 1.00 94.56 141 ARG A N 1
ATOM 1107 C CA . ARG A 1 141 ? -10.033 -10.197 -4.769 1.00 94.56 141 ARG A CA 1
ATOM 1108 C C . ARG A 1 141 ? -9.001 -11.318 -4.847 1.00 94.56 141 ARG A C 1
ATOM 1110 O O . ARG A 1 141 ? -9.178 -12.206 -5.676 1.00 94.56 141 ARG A O 1
ATOM 1117 N N . LEU A 1 142 ? -8.007 -11.291 -3.957 1.00 94.75 142 LEU A N 1
ATOM 1118 C CA . LEU A 1 142 ? -6.896 -12.244 -3.896 1.00 94.75 142 LEU A CA 1
ATOM 1119 C C . LEU A 1 142 ? -7.230 -13.541 -3.160 1.00 94.75 142 LEU A C 1
ATOM 1121 O O . LEU A 1 142 ? -6.730 -14.603 -3.517 1.00 94.75 142 LEU A O 1
ATOM 1125 N N . VAL A 1 143 ? -8.065 -13.460 -2.125 1.00 94.25 143 VAL A N 1
ATOM 1126 C CA . VAL A 1 143 ? -8.369 -14.578 -1.231 1.00 94.25 143 VAL A CA 1
ATOM 1127 C C . VAL A 1 143 ? -9.882 -14.827 -1.252 1.00 94.25 143 VAL A C 1
ATOM 1129 O O . VAL A 1 143 ? -10.610 -14.242 -0.447 1.00 94.25 143 VAL A O 1
ATOM 1132 N N . PRO A 1 144 ? -10.388 -15.703 -2.148 1.00 89.94 144 PRO A N 1
ATOM 1133 C CA . PRO A 1 144 ? -11.826 -15.868 -2.389 1.00 89.94 144 PRO A CA 1
ATOM 1134 C C . PRO A 1 144 ? -12.665 -16.129 -1.132 1.00 89.94 144 PRO A C 1
ATOM 1136 O O . PRO A 1 144 ? -13.753 -15.575 -1.000 1.00 89.94 144 PRO A O 1
ATOM 1139 N N . ARG A 1 145 ? -12.139 -16.895 -0.166 1.00 92.00 145 ARG A N 1
ATOM 1140 C CA . ARG A 1 145 ? -12.817 -17.186 1.114 1.00 92.00 145 ARG A CA 1
ATOM 1141 C C . ARG A 1 145 ? -13.098 -15.955 1.983 1.00 92.00 145 ARG A C 1
ATOM 1143 O O . ARG A 1 145 ? -13.918 -16.035 2.884 1.00 92.00 145 ARG A O 1
ATOM 1150 N N . LEU A 1 146 ? -12.424 -14.826 1.755 1.00 90.19 146 LEU A N 1
ATOM 1151 C CA . LEU A 1 146 ? -12.690 -13.594 2.505 1.00 90.19 146 LEU A CA 1
ATOM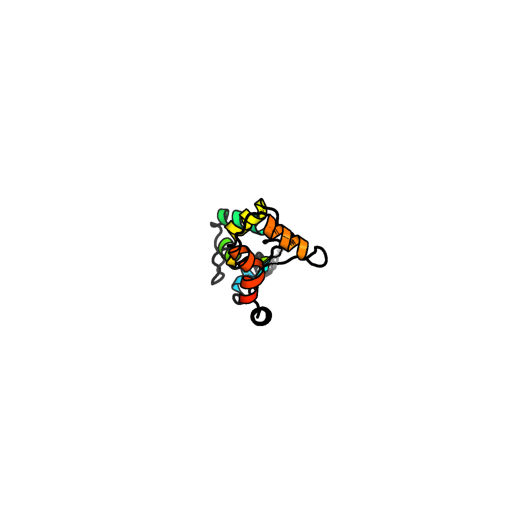 1152 C C . LEU A 1 146 ? -13.913 -12.839 1.971 1.00 90.19 146 LEU A C 1
ATOM 1154 O O . LEU A 1 146 ? -14.451 -11.990 2.674 1.00 90.19 146 LEU A O 1
ATOM 1158 N N . ARG A 1 147 ? -14.387 -13.153 0.757 1.00 86.31 147 ARG A N 1
ATOM 1159 C CA . ARG A 1 147 ? -15.606 -12.545 0.196 1.00 86.31 147 ARG A CA 1
ATOM 1160 C C . ARG A 1 147 ? -16.864 -12.988 0.937 1.00 86.31 147 ARG A C 1
ATOM 1162 O O . ARG A 1 147 ? -17.811 -12.222 1.034 1.00 86.31 147 ARG A O 1
ATOM 1169 N N . THR A 1 148 ? -16.866 -14.209 1.464 1.00 77.31 148 THR A N 1
ATOM 1170 C CA . THR A 1 148 ? -18.032 -14.831 2.109 1.00 77.31 148 THR A CA 1
ATOM 1171 C C . THR A 1 148 ? -18.171 -14.490 3.593 1.00 77.31 148 THR A C 1
ATOM 1173 O O . THR A 1 148 ? -19.138 -14.903 4.212 1.00 77.31 148 THR A O 1
ATOM 1176 N N . ILE A 1 149 ? -17.199 -13.784 4.182 1.00 63.88 149 ILE A N 1
ATOM 1177 C CA . ILE A 1 149 ? -17.195 -13.414 5.611 1.00 63.88 149 ILE A CA 1
ATOM 1178 C C . ILE A 1 149 ? -17.769 -11.998 5.820 1.00 63.88 149 ILE A C 1
ATOM 1180 O O . ILE A 1 149 ? -18.078 -11.610 6.940 1.00 63.88 149 ILE A O 1
ATOM 1184 N N . SER A 1 150 ? -17.924 -11.213 4.750 1.00 55.78 150 SER A N 1
ATOM 1185 C CA . SER A 1 150 ? -18.338 -9.802 4.810 1.00 55.78 150 SER A CA 1
ATOM 1186 C C . SER A 1 150 ? -19.799 -9.544 4.407 1.00 55.78 150 SER A C 1
ATOM 1188 O O . SER A 1 150 ? -20.137 -8.405 4.088 1.00 55.78 150 SER A O 1
ATOM 1190 N N . SER A 1 151 ? -20.640 -10.582 4.408 1.00 46.03 151 SER A N 1
ATOM 1191 C CA . SER A 1 151 ? -22.103 -10.525 4.233 1.00 46.03 151 SER A CA 1
ATOM 1192 C C . SER A 1 151 ? -22.808 -10.694 5.569 1.00 46.03 151 SER A C 1
ATOM 1194 O O . SER A 1 151 ? -23.725 -9.897 5.850 1.00 46.03 151 SER A O 1
#

Mean predicted aligned error: 10.7 Å

pLDDT: mean 81.3, std 22.41, range [30.02, 98.62]

Nearest PDB structures (foldseek):
  4qro-assembly1_A  TM=8.170E-01  e=5.506E-06  Polaromonas sp. JS666
  2dvu-assembly1_B  TM=8.541E-01  e=1.713E-05  Rhizobium sp. MTP-10005
  2dvu-assembly1_C  TM=8.216E-01  e=1.290E-05  Rhizobium sp. MTP-10005
  2dvt-assembly1_C  TM=8.214E-01  e=1.619E-05  Rhizobium sp. MTP-10005
  4icm-assembly2_G  TM=8.185E-01  e=3.385E-05  Sphingobium sp. SYK-6

Foldseek 3Di:
DDDDDPPPPDDPPPPPPPPPPPPVLQPPCLVCVPDAAEAEQLNVCLLVVLVVQVVVVPDDDPPRPPRPGDNVSLQRYAYEQAVNQALVSVLSSCVRHNLLRAAYDHPPPVGDSVVSLCSNVVSPNDDPVSSCNRYQVSVCVVPVVSVVVPD